Protein AF-G2QMS5-F1 (afdb_monomer_lite)

Foldseek 3Di:
DDPDDPDPPDPPVCLVACLADDDVPPPPDHHNLVVNLCCVQPPVVCCCCVPPNVPDDDDFFEQADAESSLSSLLVCLAPPLPSGQWGKRFLYNLQPRDDDDDDDDDDGKIWIARHHDDDHDDDDSVVVSVVSQVVRVVVPPGPDIDMDGDPPDDRVRSSVVSVVVVVVVVVVD

Sequence (173 aa):
MITRSLASVYDMVNRFINYKPPFPGDTGSPSGADAFLDFIEGALPPWLHDSIFPNVAFTCDAALRNSFGGLLVAFSLISRPAMFDTYLAASPALEYTSSGCNQTSNMPALMITRGRANYFRPLGMTEHCHDLFDLVKASRKVSDVVLNEYAGQDHAGVAASAITEGIDYFVDW

InterPro domains:
  IPR029058 Alpha/Beta hydrolase fold [G3DSA:3.40.50.1820] (3-171)
  IPR029058 Alpha/Beta hydrolase fold [SSF53474] (9-172)
  IPR052558 Siderophore Hydrolyzing Esterase D [PTHR40841] (8-173)

Structure (mmCIF, N/CA/C/O backbone):
data_AF-G2QMS5-F1
#
_entry.id   AF-G2QMS5-F1
#
loop_
_atom_site.group_PDB
_atom_site.id
_atom_site.type_symbol
_atom_site.label_atom_id
_atom_site.label_alt_id
_atom_site.label_comp_id
_atom_site.label_asym_id
_atom_site.label_entity_id
_atom_site.label_seq_id
_atom_site.pdbx_PDB_ins_code
_atom_site.Cartn_x
_atom_site.Cartn_y
_atom_site.Cartn_z
_atom_site.occupancy
_atom_site.B_iso_or_equiv
_atom_site.auth_seq_id
_atom_site.auth_comp_id
_atom_site.auth_asym_id
_atom_site.auth_atom_id
_atom_site.pdbx_PDB_model_num
ATOM 1 N N . MET A 1 1 ? -25.714 15.818 -29.325 1.00 36.62 1 MET A N 1
ATOM 2 C CA . MET A 1 1 ? -24.337 15.318 -29.523 1.00 36.62 1 MET A CA 1
ATOM 3 C C . MET A 1 1 ? -23.488 15.955 -28.430 1.00 36.62 1 MET A C 1
ATOM 5 O O . MET A 1 1 ? -23.239 17.148 -28.502 1.00 36.62 1 MET A O 1
ATOM 9 N N . ILE A 1 2 ? -23.208 15.238 -27.338 1.00 38.22 2 ILE A N 1
ATOM 10 C CA . ILE A 1 2 ? -22.453 15.780 -26.197 1.00 38.22 2 ILE A CA 1
ATOM 11 C C . ILE A 1 2 ? -20.996 15.373 -26.397 1.00 38.22 2 ILE A C 1
ATOM 13 O O . ILE A 1 2 ? -20.657 14.199 -26.269 1.00 38.22 2 ILE A O 1
ATOM 17 N N . THR A 1 3 ? -20.139 16.328 -26.738 1.00 40.00 3 THR A N 1
ATOM 18 C CA . THR A 1 3 ? -18.685 16.148 -26.751 1.00 40.00 3 THR A CA 1
ATOM 19 C C . THR A 1 3 ? -18.192 16.109 -25.307 1.00 40.00 3 THR A C 1
ATOM 21 O O . THR A 1 3 ? -17.929 17.149 -24.704 1.00 40.00 3 THR A O 1
ATOM 24 N N . ARG A 1 4 ? -18.100 14.913 -24.713 1.00 46.06 4 ARG A N 1
ATOM 25 C CA . ARG A 1 4 ? -17.309 14.730 -23.491 1.00 46.06 4 ARG A CA 1
ATOM 26 C C . ARG A 1 4 ? -15.843 14.948 -23.861 1.00 46.06 4 ARG A C 1
ATOM 28 O O . ARG A 1 4 ? -15.290 14.190 -24.650 1.00 46.06 4 ARG A O 1
ATOM 35 N N . SER A 1 5 ? -15.238 15.989 -23.296 1.00 48.97 5 SER A N 1
ATOM 36 C CA . SER A 1 5 ? -13.783 16.080 -23.181 1.00 48.97 5 SER A CA 1
ATOM 37 C C . SER A 1 5 ? -13.280 14.773 -22.560 1.00 48.97 5 SER A C 1
ATOM 39 O O . SER A 1 5 ? -13.750 14.385 -21.487 1.00 48.97 5 SER A O 1
ATOM 41 N N . LEU A 1 6 ? -12.388 14.061 -23.253 1.00 46.81 6 LEU A N 1
ATOM 42 C CA . LEU A 1 6 ? -11.681 12.902 -22.713 1.00 46.81 6 LEU A CA 1
ATOM 43 C C . LEU A 1 6 ? -10.660 13.417 -21.695 1.00 46.81 6 LEU A C 1
ATOM 45 O O . LEU A 1 6 ? -9.471 13.523 -21.987 1.00 46.81 6 LEU A O 1
ATOM 49 N N . ALA A 1 7 ? -11.129 13.792 -20.506 1.00 59.91 7 ALA A N 1
ATOM 50 C CA . ALA A 1 7 ? -10.234 13.946 -19.374 1.00 59.91 7 ALA A CA 1
ATOM 51 C C . ALA A 1 7 ? -9.542 12.592 -19.166 1.00 59.91 7 ALA A C 1
ATOM 53 O O . ALA A 1 7 ? -10.211 11.565 -19.030 1.00 59.91 7 ALA A O 1
ATOM 54 N N . SER A 1 8 ? -8.207 12.586 -19.203 1.00 74.38 8 SER A N 1
ATOM 55 C CA . SER A 1 8 ? -7.426 11.419 -18.800 1.00 74.38 8 SER A CA 1
ATOM 56 C C . SER A 1 8 ? -7.909 10.969 -17.422 1.00 74.38 8 SER A C 1
ATOM 58 O O . SER A 1 8 ? -8.043 11.790 -16.516 1.00 74.38 8 SER A O 1
ATOM 60 N N . VAL A 1 9 ? -8.138 9.667 -17.243 1.00 82.50 9 VAL A N 1
ATOM 61 C CA . VAL A 1 9 ? -8.455 9.084 -15.924 1.00 82.50 9 VAL A CA 1
ATOM 62 C C . VAL A 1 9 ? -7.307 9.261 -14.921 1.00 82.50 9 VAL A C 1
ATOM 64 O O . VAL A 1 9 ? -7.481 9.038 -13.725 1.00 82.50 9 VAL A O 1
ATOM 67 N N . TYR A 1 10 ? -6.134 9.679 -15.405 1.00 79.19 10 TYR A N 1
ATOM 68 C CA . TYR A 1 10 ? -4.961 9.978 -14.606 1.00 79.19 10 TYR A CA 1
ATOM 69 C C . TYR A 1 10 ? -4.514 11.423 -14.794 1.00 79.19 10 TYR A C 1
ATOM 71 O O . TYR A 1 10 ? -4.105 11.828 -15.886 1.00 79.19 10 TYR A O 1
ATOM 79 N N . ASP A 1 11 ? -4.501 12.166 -13.691 1.00 87.62 11 ASP A N 1
ATOM 80 C CA . ASP A 1 11 ? -3.724 13.392 -13.573 1.00 87.62 11 ASP A CA 1
ATOM 81 C C . ASP A 1 11 ? -2.254 13.019 -13.356 1.00 87.62 11 ASP A C 1
ATOM 83 O O . ASP A 1 11 ? -1.801 12.788 -12.233 1.00 87.62 11 ASP A O 1
ATOM 87 N N . MET A 1 12 ? -1.525 12.865 -14.460 1.00 81.94 12 MET A N 1
ATOM 88 C CA . MET A 1 12 ? -0.148 12.380 -14.418 1.00 81.94 12 MET A CA 1
ATOM 89 C C . MET A 1 12 ? 0.766 13.340 -13.654 1.00 81.94 12 MET A C 1
ATOM 91 O O . MET A 1 12 ? 1.604 12.875 -12.890 1.00 81.94 12 MET A O 1
ATOM 95 N N . VAL A 1 13 ? 0.578 14.656 -13.796 1.00 84.94 13 VAL A N 1
ATOM 96 C CA . VAL A 1 13 ? 1.424 15.662 -13.134 1.00 84.94 13 VAL A CA 1
ATOM 97 C C . VAL A 1 13 ? 1.290 15.548 -11.621 1.00 84.94 13 VAL A C 1
ATOM 99 O O . VAL A 1 13 ? 2.287 15.342 -10.927 1.00 84.94 13 VAL A O 1
ATOM 102 N N . ASN A 1 14 ? 0.059 15.602 -11.109 1.00 87.81 14 ASN A N 1
ATOM 103 C CA . ASN A 1 14 ? -0.161 15.521 -9.671 1.00 87.81 14 ASN A CA 1
ATOM 104 C C . ASN A 1 14 ? 0.192 14.138 -9.120 1.00 87.81 14 ASN A C 1
ATOM 106 O O . ASN A 1 14 ? 0.735 14.047 -8.024 1.00 87.81 14 ASN A O 1
ATOM 110 N N . ARG A 1 15 ? -0.032 13.053 -9.874 1.00 87.06 15 ARG A N 1
ATOM 111 C CA . ARG A 1 15 ? 0.384 11.707 -9.444 1.00 87.06 15 ARG A CA 1
ATOM 112 C C . ARG A 1 15 ? 1.896 11.562 -9.334 1.00 87.06 15 ARG A C 1
ATOM 114 O O . ARG A 1 15 ? 2.356 10.994 -8.349 1.00 87.06 15 ARG A O 1
ATOM 121 N N . PHE A 1 16 ? 2.662 12.076 -10.295 1.00 83.69 16 PHE A N 1
ATOM 122 C CA . PHE A 1 16 ? 4.124 12.018 -10.235 1.00 83.69 16 PHE A CA 1
ATOM 123 C C . PHE A 1 16 ? 4.680 12.764 -9.025 1.00 83.69 16 PHE A C 1
ATOM 125 O O . PHE A 1 16 ? 5.644 12.299 -8.431 1.00 83.69 16 PHE A O 1
ATOM 132 N N . ILE A 1 17 ? 4.071 13.886 -8.641 1.00 85.94 17 ILE A N 1
ATOM 133 C CA . ILE A 1 17 ? 4.498 14.651 -7.466 1.00 85.94 17 ILE A CA 1
ATOM 134 C C . ILE A 1 17 ? 4.040 13.942 -6.186 1.00 85.94 17 ILE A C 1
ATOM 136 O O . ILE A 1 17 ? 4.862 13.578 -5.348 1.00 85.94 17 ILE A O 1
ATOM 140 N N . ASN A 1 18 ? 2.737 13.687 -6.050 1.00 89.56 18 ASN A N 1
ATOM 141 C CA . ASN A 1 18 ? 2.130 13.179 -4.817 1.00 89.56 18 ASN A CA 1
ATOM 142 C C . ASN A 1 18 ? 2.579 11.765 -4.455 1.00 89.56 18 ASN A C 1
ATOM 144 O O . ASN A 1 18 ? 2.517 11.397 -3.290 1.00 89.56 18 ASN A O 1
ATOM 148 N N . TYR A 1 19 ? 2.981 10.941 -5.424 1.00 89.38 19 TYR A N 1
ATOM 149 C CA . TYR A 1 19 ? 3.386 9.558 -5.153 1.00 89.38 19 TYR A CA 1
ATOM 150 C C . TYR A 1 19 ? 4.902 9.385 -5.073 1.00 89.38 19 TYR A C 1
ATOM 152 O O . TYR A 1 19 ? 5.367 8.274 -4.835 1.00 89.38 19 TYR A O 1
ATOM 160 N N . LYS A 1 20 ? 5.675 10.459 -5.275 1.00 85.81 20 LYS A N 1
ATOM 161 C CA . LYS A 1 20 ? 7.135 10.429 -5.227 1.00 85.81 20 LYS A CA 1
ATOM 162 C C . LYS A 1 20 ? 7.637 10.670 -3.796 1.00 85.81 20 LYS A C 1
ATOM 164 O O . LYS A 1 20 ? 7.432 11.772 -3.271 1.00 85.81 20 LYS A O 1
ATOM 169 N N . PRO A 1 21 ? 8.312 9.682 -3.177 1.00 84.69 21 PRO A N 1
ATOM 170 C CA . PRO A 1 21 ? 9.002 9.859 -1.902 1.00 84.69 21 PRO A CA 1
ATOM 171 C C . PRO A 1 21 ? 10.127 10.897 -1.986 1.00 84.69 21 PRO A C 1
ATOM 173 O O . PRO A 1 21 ? 10.708 11.077 -3.062 1.00 84.69 21 PRO A O 1
ATOM 176 N N . PRO A 1 22 ? 10.498 11.547 -0.870 1.00 81.12 22 PRO A N 1
ATOM 177 C CA . PRO A 1 22 ? 11.726 12.328 -0.816 1.00 81.12 22 PRO A CA 1
ATOM 178 C C . PRO A 1 22 ? 12.937 11.384 -0.846 1.00 81.12 22 PRO A C 1
ATOM 180 O O . PRO A 1 22 ? 13.219 10.670 0.118 1.00 81.12 22 PRO A O 1
ATOM 183 N N . PHE A 1 23 ? 13.671 11.364 -1.959 1.00 72.75 23 PHE A N 1
ATOM 184 C CA . PHE A 1 23 ? 14.892 10.568 -2.065 1.00 72.75 23 PHE A CA 1
ATOM 185 C C . PHE A 1 23 ? 16.101 11.359 -1.549 1.00 72.75 23 PHE A C 1
ATOM 187 O O . PHE A 1 23 ? 16.283 12.517 -1.938 1.00 72.75 23 PHE A O 1
ATOM 194 N N . PRO A 1 24 ? 16.965 10.761 -0.705 1.00 65.19 24 PRO A N 1
ATOM 195 C CA . PRO A 1 24 ? 18.198 11.410 -0.276 1.00 65.19 24 PRO A CA 1
ATOM 196 C C . PRO A 1 24 ? 19.041 11.848 -1.483 1.00 65.19 24 PRO A C 1
ATOM 198 O O . PRO A 1 24 ? 19.447 11.019 -2.292 1.00 65.19 24 PRO A O 1
ATOM 201 N N . GLY A 1 25 ? 19.305 13.151 -1.600 1.00 64.50 25 GLY A N 1
ATOM 202 C CA . GLY A 1 25 ? 20.102 13.729 -2.690 1.00 64.50 25 GLY A CA 1
ATOM 203 C C . GLY A 1 25 ? 19.313 14.214 -3.914 1.00 64.50 25 GLY A C 1
ATOM 204 O O . GLY A 1 25 ? 19.911 14.854 -4.776 1.00 64.50 25 GLY A O 1
ATOM 205 N N . ASP A 1 26 ? 17.996 13.992 -3.990 1.00 67.00 26 ASP A N 1
ATOM 206 C CA . ASP A 1 26 ? 17.138 14.578 -5.032 1.00 67.00 26 ASP A CA 1
ATOM 207 C C . ASP A 1 26 ? 16.630 15.955 -4.581 1.00 67.00 26 ASP A C 1
ATOM 209 O O . ASP A 1 26 ? 15.595 16.081 -3.933 1.00 67.00 26 ASP A O 1
ATOM 213 N N . THR A 1 27 ? 17.402 17.003 -4.874 1.00 61.44 27 THR A N 1
ATOM 214 C CA . THR A 1 27 ? 17.068 18.394 -4.509 1.00 61.44 27 THR A CA 1
ATOM 215 C C . THR A 1 27 ? 16.359 19.167 -5.624 1.00 61.44 27 THR A C 1
ATOM 217 O O . THR A 1 27 ? 15.935 20.300 -5.404 1.00 61.44 27 THR A O 1
ATOM 220 N N . GLY A 1 28 ? 16.245 18.586 -6.825 1.00 63.31 28 GLY A N 1
ATOM 221 C CA . GLY A 1 28 ? 15.750 19.270 -8.026 1.00 63.31 28 GLY A CA 1
ATOM 222 C C . GLY A 1 28 ? 14.326 18.902 -8.441 1.00 63.31 28 GLY A C 1
ATOM 223 O O . GLY A 1 28 ? 13.723 19.625 -9.233 1.00 63.31 28 GLY A O 1
ATOM 224 N N . SER A 1 29 ? 13.778 17.801 -7.924 1.00 65.94 29 SER A N 1
ATOM 225 C CA . SER A 1 29 ? 12.447 17.321 -8.295 1.00 65.94 29 SER A CA 1
ATOM 226 C C . SER A 1 29 ? 11.448 17.478 -7.147 1.00 65.94 29 SER A C 1
ATOM 228 O O . SER A 1 29 ? 11.760 17.074 -6.029 1.00 65.94 29 SER A O 1
ATOM 230 N N . PRO A 1 30 ? 10.219 17.963 -7.395 1.00 69.75 30 PRO A N 1
ATOM 231 C CA . PRO A 1 30 ? 9.186 17.988 -6.365 1.00 69.75 30 PRO A CA 1
ATOM 232 C C . PRO A 1 30 ? 8.869 16.574 -5.855 1.00 69.75 30 PRO A C 1
ATOM 234 O O . PRO A 1 30 ? 8.550 15.689 -6.649 1.00 69.75 30 PRO A O 1
ATOM 237 N N . SER A 1 31 ? 8.921 16.376 -4.538 1.00 81.75 31 SER A N 1
ATOM 238 C CA . SER A 1 31 ? 8.401 15.189 -3.848 1.00 81.75 31 SER A CA 1
ATOM 239 C C . SER A 1 31 ? 7.195 15.588 -3.004 1.00 81.75 31 SER A C 1
ATOM 241 O O . SER A 1 31 ? 7.301 16.488 -2.171 1.00 81.75 31 SER A O 1
ATOM 243 N N . GLY A 1 32 ? 6.056 14.933 -3.211 1.00 88.94 32 GLY A N 1
ATOM 244 C CA . GLY A 1 32 ? 4.798 15.234 -2.526 1.00 88.94 32 GLY A CA 1
ATOM 245 C C . GLY A 1 32 ? 4.279 14.110 -1.635 1.00 88.94 32 GLY A C 1
ATOM 246 O O . GLY A 1 32 ? 3.229 14.290 -1.027 1.00 88.94 32 GLY A O 1
ATOM 247 N N . ALA A 1 33 ? 4.976 12.970 -1.545 1.00 90.81 33 ALA A N 1
ATOM 248 C CA . ALA A 1 33 ? 4.484 11.806 -0.804 1.00 90.81 33 ALA A CA 1
ATOM 249 C C . ALA A 1 33 ? 4.174 12.103 0.663 1.00 90.81 33 ALA A C 1
ATOM 251 O O . ALA A 1 33 ? 3.095 11.742 1.115 1.00 90.81 33 ALA A O 1
ATOM 252 N N . ASP A 1 34 ? 5.056 12.793 1.393 1.00 91.06 34 ASP A N 1
ATOM 253 C CA . ASP A 1 34 ? 4.790 13.111 2.801 1.00 91.06 34 ASP A CA 1
ATOM 254 C C . ASP A 1 34 ? 3.561 14.001 2.970 1.00 91.06 34 ASP A C 1
ATOM 256 O O . ASP A 1 34 ? 2.667 13.649 3.728 1.00 91.06 34 ASP A O 1
ATOM 260 N N . ALA A 1 35 ? 3.459 15.090 2.201 1.00 92.69 35 ALA A N 1
ATOM 261 C CA . ALA A 1 35 ? 2.304 15.986 2.261 1.00 92.69 35 ALA A CA 1
ATOM 262 C C . ALA A 1 35 ? 0.998 15.279 1.859 1.00 92.69 35 ALA A C 1
ATOM 264 O O . ALA A 1 35 ? -0.071 15.549 2.407 1.00 92.69 35 ALA A O 1
ATOM 265 N N . PHE A 1 36 ? 1.071 14.358 0.898 1.00 95.25 36 PHE A N 1
ATOM 266 C CA . PHE A 1 36 ? -0.082 13.573 0.485 1.00 95.25 36 PHE A CA 1
ATOM 267 C C . PHE A 1 36 ? -0.491 12.549 1.552 1.00 95.25 36 PHE A C 1
ATOM 269 O O . PHE A 1 36 ? -1.684 12.374 1.796 1.00 95.25 36 PHE A O 1
ATOM 276 N N . LEU A 1 37 ? 0.472 11.916 2.228 1.00 94.25 37 LEU A N 1
ATOM 277 C CA . LEU A 1 37 ? 0.202 11.047 3.374 1.00 94.25 37 LEU A CA 1
ATOM 278 C C . LEU A 1 37 ? -0.325 11.842 4.574 1.00 94.25 37 LEU A C 1
ATOM 280 O O . LEU A 1 37 ? -1.267 11.382 5.202 1.00 94.25 37 LEU A O 1
ATOM 284 N N . ASP A 1 38 ? 0.173 13.053 4.835 1.00 95.00 38 ASP A N 1
ATOM 285 C CA . ASP A 1 38 ? -0.363 13.944 5.877 1.00 95.00 38 ASP A CA 1
ATOM 286 C C . ASP A 1 38 ? -1.838 14.268 5.631 1.00 95.00 38 ASP A C 1
ATOM 288 O O . ASP A 1 38 ? -2.650 14.252 6.555 1.00 95.00 38 ASP A O 1
ATOM 292 N N . PHE A 1 39 ? -2.211 14.523 4.374 1.00 96.00 39 PHE A N 1
ATOM 293 C CA . PHE A 1 39 ? -3.610 14.708 3.997 1.00 96.00 39 PHE A CA 1
ATOM 294 C C . PHE A 1 39 ? -4.438 13.437 4.236 1.00 96.00 39 PHE A C 1
ATOM 296 O O . PHE A 1 39 ? -5.529 13.514 4.808 1.00 96.00 39 PHE A O 1
ATOM 303 N N . ILE A 1 40 ? -3.934 12.275 3.806 1.00 95.25 40 ILE A N 1
ATOM 304 C CA . ILE A 1 40 ? -4.644 11.004 3.989 1.00 95.25 40 ILE A CA 1
ATOM 305 C C . ILE A 1 40 ? -4.788 10.668 5.474 1.00 95.25 40 ILE A C 1
ATOM 307 O O . ILE A 1 40 ? -5.825 10.164 5.855 1.00 95.25 40 ILE A O 1
ATOM 311 N N . GLU A 1 41 ? -3.799 10.943 6.315 1.00 92.50 41 GLU A N 1
ATOM 312 C CA . GLU A 1 41 ? -3.841 10.621 7.744 1.00 92.50 41 GLU A CA 1
ATOM 313 C C . GLU A 1 41 ? -4.698 11.623 8.529 1.00 92.50 41 GLU A C 1
ATOM 315 O O . GLU A 1 41 ? -5.533 11.244 9.346 1.00 92.50 41 GLU A O 1
ATOM 320 N N . GLY A 1 42 ? -4.504 12.920 8.276 1.00 94.56 42 GLY A N 1
ATOM 321 C CA . GLY A 1 42 ? -5.044 13.983 9.120 1.00 94.56 42 GLY A CA 1
ATOM 322 C C . GLY A 1 42 ? -6.385 14.559 8.674 1.00 94.56 42 GLY A C 1
ATOM 323 O O . GLY A 1 42 ? -7.102 15.113 9.504 1.00 94.56 42 GLY A O 1
ATOM 324 N N . ALA A 1 43 ? -6.731 14.473 7.386 1.00 96.44 43 ALA A N 1
ATOM 325 C CA . ALA A 1 43 ? -7.922 15.136 6.845 1.00 96.44 43 ALA A CA 1
ATOM 326 C C . ALA A 1 43 ? -8.962 14.159 6.289 1.00 96.44 43 ALA A C 1
ATOM 328 O O . ALA A 1 43 ? -10.163 14.392 6.442 1.00 96.44 43 ALA A O 1
ATOM 329 N N . LEU A 1 44 ? -8.522 13.073 5.649 1.00 95.12 44 LEU A N 1
ATOM 330 C CA . LEU A 1 44 ? -9.432 12.170 4.949 1.00 95.12 44 LEU A CA 1
ATOM 331 C C . LEU A 1 44 ? -10.310 11.317 5.899 1.00 95.12 44 LEU A C 1
ATOM 333 O O . LEU A 1 44 ? -11.528 11.373 5.719 1.00 95.12 44 LEU A O 1
ATOM 337 N N . PRO A 1 45 ? -9.781 10.583 6.904 1.00 93.19 45 PRO A N 1
ATOM 338 C CA . PRO A 1 45 ? -10.590 9.797 7.830 1.00 93.19 45 PRO A CA 1
ATOM 339 C C . PRO A 1 45 ? -11.608 10.636 8.602 1.00 93.19 45 PRO A C 1
ATOM 341 O O . PRO A 1 45 ? -12.777 10.260 8.579 1.00 93.19 45 PRO A O 1
ATOM 344 N N . PRO A 1 46 ? -11.258 11.804 9.190 1.00 94.38 46 PRO A N 1
ATOM 345 C CA . PRO A 1 46 ? -12.256 12.640 9.858 1.00 94.38 46 PRO A CA 1
ATOM 346 C C . PRO A 1 46 ? -13.406 13.038 8.927 1.00 94.38 46 PRO A C 1
ATOM 348 O O . PRO A 1 46 ? -14.573 12.927 9.286 1.00 94.38 46 PRO A O 1
ATOM 351 N N . TRP A 1 47 ? -13.101 13.433 7.686 1.00 96.88 47 TRP A N 1
ATOM 352 C CA . TRP A 1 47 ? -14.141 13.770 6.716 1.00 96.88 47 TRP A CA 1
ATOM 353 C C . TRP A 1 47 ? -15.003 12.557 6.331 1.00 96.88 47 TRP A C 1
ATOM 355 O O . TRP A 1 47 ? -16.229 12.668 6.283 1.00 96.88 47 TRP A O 1
ATOM 365 N N . LEU A 1 48 ? -14.394 11.393 6.087 1.00 95.81 48 LEU A N 1
ATOM 366 C CA . LEU A 1 48 ? -15.124 10.165 5.765 1.00 95.81 48 LEU A CA 1
ATOM 367 C C . LEU A 1 48 ? -16.036 9.731 6.915 1.00 95.81 48 LEU A C 1
ATOM 369 O O . LEU A 1 48 ? -17.213 9.463 6.676 1.00 95.81 48 LEU A O 1
ATOM 373 N N . HIS A 1 49 ? -15.508 9.686 8.136 1.00 94.75 49 HIS A N 1
ATOM 374 C CA . HIS A 1 49 ? -16.224 9.210 9.315 1.00 94.75 49 HIS A CA 1
ATOM 375 C C . HIS A 1 49 ? -17.349 10.174 9.683 1.00 94.75 49 HIS A C 1
ATOM 377 O O . HIS A 1 49 ? -18.495 9.754 9.795 1.00 94.75 49 HIS A O 1
ATOM 383 N N . ASP A 1 50 ? -17.062 11.471 9.778 1.00 95.31 50 ASP A N 1
ATOM 384 C CA . ASP A 1 50 ? -18.023 12.425 10.333 1.00 95.31 50 ASP A CA 1
ATOM 385 C C . ASP A 1 50 ? -19.036 12.914 9.291 1.00 95.31 50 ASP A C 1
ATOM 387 O O . ASP A 1 50 ? -20.180 13.220 9.630 1.00 95.31 50 ASP A O 1
ATOM 391 N N . SER A 1 51 ? -18.633 13.010 8.017 1.00 96.44 51 SER A N 1
ATOM 392 C CA . SER A 1 51 ? -19.471 13.623 6.973 1.00 96.44 51 SER A CA 1
ATOM 393 C C . SER A 1 51 ? -20.151 12.610 6.059 1.00 96.44 51 SER A C 1
ATOM 395 O O . SER A 1 51 ? -21.294 12.831 5.660 1.00 96.44 51 SER A O 1
ATOM 397 N N . ILE A 1 52 ? -19.465 11.525 5.687 1.00 97.25 52 ILE A N 1
ATOM 398 C CA . ILE A 1 52 ? -19.973 10.574 4.685 1.00 97.25 52 ILE A CA 1
ATOM 399 C C . ILE A 1 52 ? -20.603 9.346 5.346 1.00 97.25 52 ILE A C 1
ATOM 401 O O . ILE A 1 52 ? -21.674 8.909 4.921 1.00 97.25 52 ILE A O 1
ATOM 405 N N . PHE A 1 53 ? -19.984 8.815 6.402 1.00 96.81 53 PHE A N 1
ATOM 406 C CA . PHE A 1 53 ? -20.398 7.574 7.058 1.00 96.81 53 PHE A CA 1
ATOM 407 C C . PHE A 1 53 ? -20.534 7.699 8.590 1.00 96.81 53 PHE A C 1
ATOM 409 O O . PHE A 1 53 ? -19.987 6.868 9.315 1.00 96.81 53 PHE A O 1
ATOM 416 N N . PRO A 1 54 ? -21.340 8.647 9.112 1.00 95.38 54 PRO A N 1
ATOM 417 C CA . PRO A 1 54 ? -21.434 8.928 10.556 1.00 95.38 54 PRO A CA 1
ATOM 418 C C . PRO A 1 54 ? -21.982 7.774 11.406 1.00 95.38 54 PRO A C 1
ATOM 420 O O . PRO A 1 54 ? -21.907 7.815 12.629 1.00 95.38 54 PRO A O 1
ATOM 423 N N . ASN A 1 55 ? -22.555 6.750 10.770 1.00 96.75 55 ASN A N 1
ATOM 424 C CA . ASN A 1 55 ? -23.155 5.595 11.439 1.00 96.75 55 ASN A CA 1
ATOM 425 C C . ASN A 1 55 ? -22.401 4.284 11.161 1.00 96.75 55 ASN A C 1
ATOM 427 O O . ASN A 1 55 ? -22.945 3.207 11.399 1.00 96.75 55 ASN A O 1
ATOM 431 N N . VAL A 1 56 ? -21.185 4.358 10.614 1.00 95.88 56 VAL A N 1
ATOM 432 C CA . VAL A 1 56 ? -20.333 3.192 10.351 1.00 95.88 56 VAL A CA 1
ATOM 433 C C . VAL A 1 56 ? -19.184 3.191 11.349 1.00 95.88 56 VAL A C 1
ATOM 435 O O . VAL A 1 56 ? -18.493 4.192 11.515 1.00 95.88 56 VAL A O 1
ATOM 438 N N . ALA A 1 57 ? -18.972 2.055 12.010 1.00 92.19 57 ALA A N 1
ATOM 439 C CA . ALA A 1 57 ? -17.782 1.836 12.818 1.00 92.19 57 ALA A CA 1
ATOM 440 C C . ALA A 1 57 ? -16.670 1.278 11.924 1.00 92.19 57 ALA A C 1
ATOM 442 O O . ALA A 1 57 ? -16.797 0.176 11.393 1.00 92.19 57 ALA A O 1
ATOM 443 N N . PHE A 1 58 ? -15.595 2.042 11.761 1.00 90.62 58 PHE A N 1
ATOM 444 C CA . PHE A 1 58 ? -14.398 1.612 11.045 1.00 90.62 58 PHE A CA 1
ATOM 445 C C . PHE A 1 58 ? -13.507 0.812 12.000 1.00 90.62 58 PHE A C 1
ATOM 447 O O . PHE A 1 58 ? -13.230 1.261 13.113 1.00 90.62 58 PHE A O 1
ATOM 454 N N . THR A 1 59 ? -13.104 -0.392 11.594 1.00 88.00 59 THR A N 1
ATOM 455 C CA . THR A 1 59 ? -12.337 -1.329 12.438 1.00 88.00 59 THR A CA 1
ATOM 456 C C . THR A 1 59 ? -10.907 -1.541 11.966 1.00 88.00 59 THR A C 1
ATOM 458 O O . THR A 1 59 ? -10.062 -1.929 12.768 1.00 88.00 59 THR A O 1
ATOM 461 N N . CYS A 1 60 ? -10.650 -1.320 10.680 1.00 86.50 60 CYS A N 1
ATOM 462 C CA . CYS A 1 60 ? -9.346 -1.470 10.056 1.00 86.50 60 CYS A CA 1
ATOM 463 C C . CYS A 1 60 ? -9.287 -0.659 8.758 1.00 86.50 60 CYS A C 1
ATOM 465 O O . CYS A 1 60 ? -10.308 -0.469 8.093 1.00 86.50 60 CYS A O 1
ATOM 467 N N . ASP A 1 61 ? -8.082 -0.231 8.385 1.00 90.50 61 ASP A N 1
ATOM 468 C CA . ASP A 1 61 ? -7.838 0.539 7.164 1.00 90.50 61 ASP A CA 1
ATOM 469 C C . ASP A 1 61 ? -6.826 -0.152 6.244 1.00 90.50 61 ASP A C 1
ATOM 471 O O . ASP A 1 61 ? -5.826 -0.717 6.692 1.00 90.50 61 ASP A O 1
ATOM 475 N N . ALA A 1 62 ? -7.040 -0.066 4.930 1.00 90.00 62 ALA A N 1
ATOM 476 C CA . ALA A 1 62 ? -6.124 -0.616 3.934 1.00 90.00 62 ALA A CA 1
ATOM 477 C C . ALA A 1 62 ? -5.697 0.415 2.886 1.00 90.00 62 ALA A C 1
ATOM 479 O O . ALA A 1 62 ? -6.506 1.187 2.366 1.00 90.00 62 ALA A O 1
ATOM 480 N N . ALA A 1 63 ? -4.421 0.371 2.501 1.00 90.62 63 ALA A N 1
ATOM 481 C CA . ALA A 1 63 ? -3.877 1.147 1.396 1.00 90.62 63 ALA A CA 1
ATOM 482 C C . ALA A 1 63 ? -3.615 0.251 0.181 1.00 90.62 63 ALA A C 1
ATOM 484 O O . ALA A 1 63 ? -2.703 -0.570 0.200 1.00 90.62 63 ALA A O 1
ATOM 485 N N . LEU A 1 64 ? -4.373 0.454 -0.904 1.00 89.19 64 LEU A N 1
ATOM 486 C CA . LEU A 1 64 ? -4.213 -0.282 -2.163 1.00 89.19 64 LEU A CA 1
ATOM 487 C C . LEU A 1 64 ? -3.893 0.649 -3.328 1.00 89.19 64 LEU A C 1
ATOM 489 O O . LEU A 1 64 ? -4.661 1.573 -3.648 1.00 89.19 64 LEU A O 1
ATOM 493 N N . ARG A 1 65 ? -2.764 0.400 -4.003 1.00 88.31 65 ARG A N 1
ATOM 494 C CA . ARG A 1 65 ? -2.376 1.144 -5.206 1.00 88.31 65 ARG A CA 1
ATOM 495 C C . ARG A 1 65 ? -1.508 0.336 -6.176 1.00 88.31 65 ARG A C 1
ATOM 497 O O . ARG A 1 65 ? -0.708 -0.492 -5.763 1.00 88.31 65 ARG A O 1
ATOM 504 N N . ASN A 1 66 ? -1.611 0.686 -7.463 1.00 85.31 66 ASN A N 1
ATOM 505 C CA . ASN A 1 66 ? -0.771 0.158 -8.543 1.00 85.31 66 ASN A CA 1
ATOM 506 C C . ASN A 1 66 ? 0.369 1.120 -8.932 1.00 85.31 66 ASN A C 1
ATOM 508 O O . ASN A 1 66 ? 0.195 2.346 -8.878 1.00 85.31 66 ASN A O 1
ATOM 512 N N . SER A 1 67 ? 1.495 0.590 -9.414 1.00 84.06 67 SER A N 1
ATOM 513 C CA . SER A 1 67 ? 2.579 1.345 -10.060 1.00 84.06 67 SER A CA 1
ATOM 514 C C . SER A 1 67 ? 3.203 2.413 -9.153 1.00 84.06 67 SER A C 1
ATOM 516 O O . SER A 1 67 ? 3.646 2.104 -8.048 1.00 84.06 67 SER A O 1
ATOM 518 N N . PHE A 1 68 ? 3.230 3.683 -9.571 1.00 83.31 68 PHE A N 1
ATOM 519 C CA . PHE A 1 68 ? 3.661 4.804 -8.723 1.00 83.31 68 PHE A CA 1
ATOM 520 C C . PHE A 1 68 ? 2.891 4.872 -7.408 1.00 83.31 68 PHE A C 1
ATOM 522 O O . PHE A 1 68 ? 3.453 5.195 -6.369 1.00 83.31 68 PHE A O 1
ATOM 529 N N . GLY A 1 69 ? 1.604 4.537 -7.427 1.00 87.00 69 GLY A N 1
ATOM 530 C CA . GLY A 1 69 ? 0.860 4.465 -6.185 1.00 87.00 69 GLY A CA 1
AT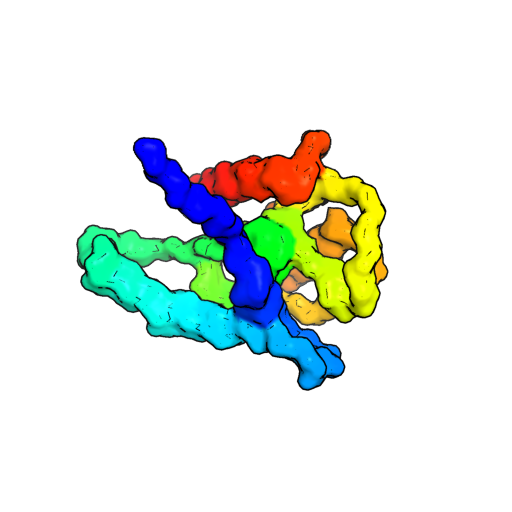OM 531 C C . GLY A 1 69 ? 1.328 3.289 -5.318 1.00 87.00 69 GLY A C 1
ATOM 532 O O . GLY A 1 69 ? 1.358 3.428 -4.105 1.00 87.00 69 GLY A O 1
ATOM 533 N N . GLY A 1 70 ? 1.731 2.161 -5.912 1.00 86.62 70 GLY A N 1
ATOM 534 C CA . GLY A 1 70 ? 2.340 1.044 -5.180 1.00 86.62 70 GLY A CA 1
ATOM 535 C C . GLY A 1 70 ? 3.664 1.443 -4.517 1.00 86.62 70 GLY A C 1
ATOM 536 O O . GLY A 1 70 ? 3.923 1.059 -3.381 1.00 86.62 70 GLY A O 1
ATOM 537 N N . LEU A 1 71 ? 4.456 2.302 -5.173 1.00 85.88 71 LEU A 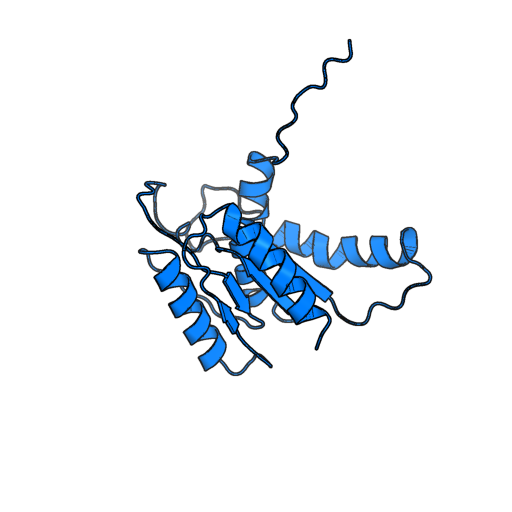N 1
ATOM 538 C CA . LEU A 1 71 ? 5.637 2.928 -4.567 1.00 85.88 71 LEU A CA 1
ATOM 539 C C . LEU A 1 71 ? 5.262 3.792 -3.352 1.00 85.88 71 LEU A C 1
ATOM 541 O O . LEU A 1 71 ? 5.920 3.693 -2.321 1.00 85.88 71 LEU A O 1
ATOM 545 N N . LEU A 1 72 ? 4.201 4.603 -3.439 1.00 90.44 72 LEU A N 1
ATOM 546 C CA . LEU A 1 72 ? 3.696 5.367 -2.292 1.00 90.44 72 LEU A CA 1
ATOM 547 C C . LEU A 1 72 ? 3.261 4.441 -1.149 1.00 90.44 72 LEU A C 1
ATOM 549 O O . LEU A 1 72 ? 3.542 4.734 0.008 1.00 90.44 72 LEU A O 1
ATOM 553 N N . VAL A 1 73 ? 2.593 3.331 -1.464 1.00 91.06 73 VAL A N 1
ATOM 554 C CA . VAL A 1 73 ? 2.161 2.339 -0.473 1.00 91.06 73 VAL A CA 1
ATOM 555 C C . VAL A 1 73 ? 3.374 1.739 0.239 1.00 91.06 73 VAL A C 1
ATOM 557 O O . VAL A 1 73 ? 3.443 1.814 1.465 1.00 91.06 73 VAL A O 1
ATOM 560 N N . ALA A 1 74 ? 4.378 1.266 -0.504 1.00 86.31 74 ALA A N 1
ATOM 561 C CA . ALA A 1 74 ? 5.642 0.800 0.065 1.00 86.31 74 ALA A CA 1
ATOM 562 C C . ALA A 1 74 ? 6.332 1.898 0.893 1.00 86.31 74 ALA A C 1
ATOM 564 O O . ALA A 1 74 ? 6.775 1.657 2.011 1.00 86.31 74 ALA A O 1
ATOM 565 N N . PHE A 1 75 ? 6.369 3.139 0.408 1.00 87.06 75 PHE A N 1
ATOM 566 C CA . PHE A 1 75 ? 6.930 4.251 1.168 1.00 87.06 75 PHE A CA 1
ATOM 567 C C . PHE A 1 75 ? 6.151 4.551 2.450 1.00 87.06 75 PHE A C 1
ATOM 569 O O . PHE A 1 75 ? 6.784 4.829 3.460 1.00 87.06 75 PHE A O 1
ATOM 576 N N . SER A 1 76 ? 4.819 4.492 2.457 1.00 88.19 76 SER A N 1
ATOM 577 C CA . SER A 1 76 ? 4.003 4.696 3.664 1.00 88.19 76 SER A CA 1
ATOM 578 C C . SER A 1 76 ? 4.232 3.585 4.681 1.00 88.19 76 SER A C 1
ATOM 580 O O . SER A 1 76 ? 4.380 3.847 5.868 1.00 88.19 76 SER A O 1
ATOM 582 N N . LEU A 1 77 ? 4.407 2.358 4.200 1.00 84.75 77 LEU A N 1
ATOM 583 C CA . LEU A 1 77 ? 4.769 1.223 5.022 1.00 84.75 77 LEU A CA 1
ATOM 584 C C . LEU A 1 77 ? 6.082 1.427 5.756 1.00 84.75 77 LEU A C 1
ATOM 586 O O . LEU A 1 77 ? 6.235 1.103 6.934 1.00 84.75 77 LEU A O 1
ATOM 590 N N . ILE A 1 78 ? 7.022 1.986 5.006 1.00 82.00 78 ILE A N 1
ATOM 591 C CA . ILE A 1 78 ? 8.313 2.416 5.473 1.00 82.00 78 ILE A CA 1
ATOM 592 C C . ILE A 1 78 ? 8.117 3.610 6.388 1.00 82.00 78 ILE A C 1
ATOM 594 O O . ILE A 1 78 ? 8.129 3.468 7.591 1.00 82.00 78 ILE A O 1
ATOM 598 N N . SER A 1 79 ? 7.898 4.804 5.900 1.00 81.81 79 SER A N 1
ATOM 599 C CA . SER A 1 79 ? 7.827 6.008 6.722 1.00 81.81 79 SER A CA 1
ATOM 600 C C . SER A 1 79 ? 6.848 5.970 7.919 1.00 81.81 79 SER A C 1
ATOM 602 O O . SER A 1 79 ? 7.181 6.543 8.961 1.00 81.81 79 SER A O 1
ATOM 604 N N . ARG A 1 80 ? 5.696 5.292 7.813 1.00 86.69 80 ARG A N 1
ATOM 605 C CA . ARG A 1 80 ? 4.549 5.366 8.743 1.00 86.69 80 ARG A CA 1
ATOM 606 C C . ARG A 1 80 ? 3.819 4.010 8.897 1.00 86.69 80 ARG A C 1
ATOM 608 O O . ARG A 1 80 ? 2.641 3.906 8.574 1.00 86.69 80 ARG A O 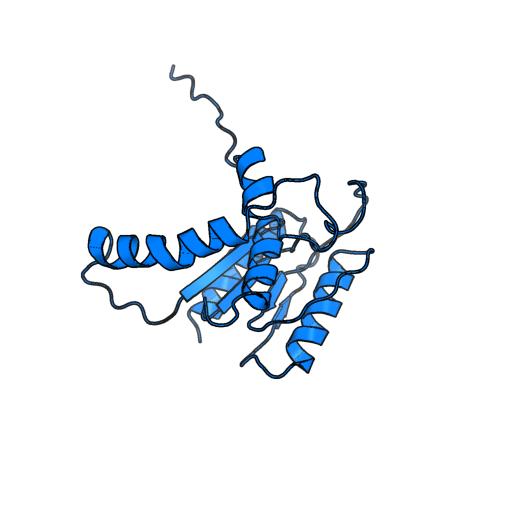1
ATOM 615 N N . PRO A 1 81 ? 4.458 2.963 9.450 1.00 84.25 81 PRO A N 1
ATOM 616 C CA . PRO A 1 81 ? 3.921 1.593 9.446 1.00 84.25 81 PRO A CA 1
ATOM 617 C C . PRO A 1 81 ? 2.600 1.399 10.213 1.00 84.25 81 PRO A C 1
ATOM 619 O O . PRO A 1 81 ? 1.942 0.378 10.022 1.00 84.25 81 PRO A O 1
ATOM 622 N N . ALA A 1 82 ? 2.220 2.344 11.078 1.00 84.31 82 ALA A N 1
ATOM 623 C CA . ALA A 1 82 ? 0.975 2.311 11.846 1.00 84.31 82 ALA A CA 1
ATOM 624 C C . ALA A 1 82 ? -0.191 3.057 11.169 1.00 84.31 82 ALA A C 1
ATOM 626 O O . ALA A 1 82 ? -1.274 3.095 11.736 1.00 84.31 82 ALA A O 1
ATOM 627 N N . MET A 1 83 ? 0.028 3.658 9.994 1.00 86.44 83 MET A N 1
ATOM 628 C CA . MET A 1 83 ? -0.979 4.468 9.300 1.00 86.44 83 MET A CA 1
ATOM 629 C C . MET A 1 83 ? -2.133 3.629 8.737 1.00 86.44 83 MET A C 1
ATOM 631 O O . MET A 1 83 ? -3.257 4.106 8.674 1.00 86.44 83 MET A O 1
ATOM 635 N N . PHE A 1 84 ? -1.850 2.389 8.332 1.00 89.62 84 PHE A N 1
ATOM 636 C CA . PHE A 1 84 ? -2.844 1.436 7.844 1.00 89.62 84 PHE A CA 1
ATOM 637 C C . PHE A 1 84 ? -2.653 0.059 8.484 1.00 89.62 84 PHE A C 1
ATOM 639 O O . PHE A 1 84 ? -1.553 -0.310 8.926 1.00 89.62 84 PHE A O 1
ATOM 646 N N . ASP A 1 85 ? -3.719 -0.735 8.472 1.00 88.25 85 ASP A N 1
ATOM 647 C CA . ASP A 1 85 ? -3.695 -2.128 8.891 1.00 88.25 85 ASP A CA 1
ATOM 648 C C . ASP A 1 85 ? -3.205 -3.078 7.814 1.00 88.25 85 ASP A C 1
ATOM 650 O O . ASP A 1 85 ? -2.561 -4.080 8.116 1.00 88.25 85 ASP A O 1
ATOM 654 N N . THR A 1 86 ? -3.463 -2.751 6.556 1.00 87.75 86 THR A N 1
ATOM 655 C CA . THR A 1 86 ? -3.072 -3.590 5.424 1.00 87.75 86 THR A CA 1
ATOM 656 C C . THR A 1 86 ? -2.506 -2.722 4.314 1.00 87.75 86 THR A C 1
ATOM 658 O O . THR A 1 86 ? -3.072 -1.679 3.989 1.00 87.75 86 THR A O 1
ATOM 661 N N . TYR A 1 87 ? -1.389 -3.136 3.709 1.00 89.50 87 TYR A N 1
ATOM 662 C CA . TYR A 1 87 ? -0.826 -2.421 2.569 1.00 89.50 87 TYR A CA 1
ATOM 663 C C . TYR A 1 87 ? -0.640 -3.355 1.376 1.00 89.50 87 TYR A C 1
ATOM 665 O O . TYR A 1 87 ? -0.031 -4.421 1.453 1.00 89.50 87 TYR A O 1
ATOM 673 N N . LEU A 1 88 ? -1.205 -2.929 0.254 1.00 90.56 88 LEU A N 1
ATOM 674 C CA . LEU A 1 88 ? -1.396 -3.703 -0.963 1.00 90.56 88 LEU A CA 1
ATOM 675 C C . LEU A 1 88 ? -0.749 -2.922 -2.116 1.00 90.56 88 LEU A C 1
ATOM 677 O O . LEU A 1 88 ? -1.348 -2.014 -2.705 1.00 90.56 88 LEU A O 1
ATOM 681 N N . ALA A 1 89 ? 0.513 -3.231 -2.406 1.00 88.88 89 ALA A N 1
ATOM 682 C CA . ALA A 1 89 ? 1.300 -2.581 -3.446 1.00 88.88 89 ALA A CA 1
ATOM 683 C C . ALA A 1 89 ? 1.328 -3.446 -4.715 1.00 88.88 89 ALA A C 1
ATOM 685 O O . ALA A 1 89 ? 2.116 -4.380 -4.850 1.00 88.88 89 ALA A O 1
ATOM 686 N N . ALA A 1 90 ? 0.477 -3.119 -5.685 1.00 84.06 90 ALA A N 1
ATOM 687 C CA . ALA A 1 90 ? 0.479 -3.780 -6.985 1.00 84.06 90 ALA A CA 1
ATOM 688 C C . ALA A 1 90 ? 1.573 -3.182 -7.882 1.00 84.06 90 ALA A C 1
ATOM 690 O O . ALA A 1 90 ? 1.625 -1.965 -8.071 1.00 84.06 90 ALA A O 1
ATOM 691 N N . SER A 1 91 ? 2.457 -4.035 -8.404 1.00 75.94 91 SER A N 1
ATOM 692 C CA . SER A 1 91 ? 3.541 -3.687 -9.339 1.00 75.94 91 SER A CA 1
ATOM 693 C C . SER A 1 91 ? 4.229 -2.358 -9.006 1.00 75.94 91 SER A C 1
ATOM 695 O O . SER A 1 91 ? 4.183 -1.415 -9.804 1.00 75.94 91 SER A O 1
ATOM 697 N N . PRO A 1 92 ? 4.783 -2.225 -7.785 1.00 78.75 92 PRO A N 1
ATOM 698 C CA . PRO A 1 92 ? 5.336 -0.967 -7.312 1.00 78.75 92 PRO A CA 1
ATOM 699 C C . PRO A 1 92 ? 6.516 -0.535 -8.186 1.00 78.75 92 PRO A C 1
ATOM 701 O O . PRO A 1 92 ? 7.393 -1.326 -8.519 1.00 78.75 92 PRO A O 1
ATOM 704 N N . ALA A 1 93 ? 6.557 0.752 -8.538 1.00 74.88 93 ALA A N 1
ATOM 705 C CA . ALA A 1 93 ? 7.617 1.326 -9.370 1.00 74.88 93 ALA A CA 1
ATOM 706 C C . ALA A 1 93 ? 8.929 1.535 -8.579 1.00 74.88 93 ALA A C 1
ATOM 708 O O . ALA A 1 93 ? 9.388 2.664 -8.395 1.00 74.88 93 ALA A O 1
ATOM 709 N N . LEU A 1 94 ? 9.529 0.440 -8.105 1.00 67.06 94 LEU A N 1
ATOM 710 C CA . LEU A 1 94 ? 10.753 0.412 -7.294 1.00 67.06 94 LEU A CA 1
ATOM 711 C C . LEU A 1 94 ? 12.039 0.684 -8.110 1.00 67.06 94 LEU A C 1
ATOM 713 O O . LEU A 1 94 ? 13.144 0.685 -7.586 1.00 67.06 94 LEU A O 1
ATOM 717 N N . GLU A 1 95 ? 11.928 0.989 -9.397 1.00 59.47 95 GLU A N 1
ATOM 718 C CA . GLU A 1 95 ? 13.082 1.367 -10.225 1.00 59.47 95 GLU A CA 1
ATOM 719 C C . GLU A 1 95 ? 13.315 2.885 -10.267 1.00 59.47 95 GLU A C 1
ATOM 721 O O . GLU A 1 95 ? 14.353 3.356 -10.731 1.00 59.47 95 GLU A O 1
ATOM 726 N N . TYR A 1 96 ? 12.361 3.683 -9.777 1.00 50.16 96 TYR A N 1
ATOM 727 C CA . TYR A 1 96 ? 12.345 5.136 -9.975 1.00 50.16 96 TYR A CA 1
ATOM 728 C C . TYR A 1 96 ? 13.462 5.903 -9.222 1.00 50.16 96 TYR A C 1
ATOM 730 O O . TYR A 1 96 ? 13.546 7.127 -9.305 1.00 50.16 96 TYR A O 1
ATOM 738 N N . THR A 1 97 ? 14.360 5.217 -8.509 1.00 46.06 97 THR A N 1
ATOM 739 C CA . THR A 1 97 ? 15.400 5.832 -7.663 1.00 46.06 97 THR A CA 1
ATOM 740 C C . THR A 1 97 ? 16.745 6.067 -8.328 1.00 46.06 97 THR A C 1
ATOM 742 O O . THR A 1 97 ? 17.627 6.645 -7.697 1.00 46.06 97 THR A O 1
ATOM 745 N N . SER A 1 98 ? 16.953 5.648 -9.573 1.00 35.44 98 SER A N 1
ATOM 746 C CA . SER A 1 98 ? 18.218 5.933 -10.255 1.00 35.44 98 SER A CA 1
ATOM 747 C C . SER A 1 98 ? 18.016 6.216 -11.736 1.00 35.44 98 SER A C 1
ATOM 749 O O . SER A 1 98 ? 17.797 5.308 -12.528 1.00 35.44 98 SER A O 1
ATOM 751 N N . SER A 1 99 ? 18.144 7.504 -12.069 1.00 36.19 99 SER A N 1
ATOM 752 C CA . SER A 1 99 ? 18.497 8.053 -13.385 1.00 36.19 99 SER A CA 1
ATOM 753 C C . SER A 1 99 ? 17.736 7.512 -14.601 1.00 36.19 99 SER A C 1
ATOM 755 O O . SER A 1 99 ? 18.184 6.565 -15.231 1.00 36.19 99 SER A O 1
ATOM 757 N N . GLY A 1 100 ? 16.694 8.240 -15.018 1.00 39.69 100 GLY A N 1
ATOM 758 C CA . GLY A 1 100 ? 16.238 8.266 -16.413 1.00 39.69 100 GLY A CA 1
ATOM 759 C C . GLY A 1 100 ? 15.540 6.994 -16.901 1.00 39.69 100 GLY A C 1
ATOM 760 O O . GLY A 1 100 ? 16.157 5.966 -17.141 1.00 39.69 100 GLY A O 1
ATOM 761 N N . CYS A 1 101 ? 14.231 7.105 -17.116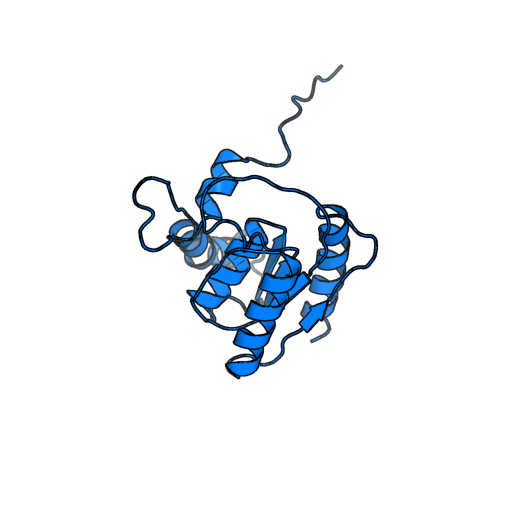 1.00 34.03 101 CYS A N 1
ATOM 762 C CA . CYS A 1 101 ? 13.386 6.075 -17.713 1.00 34.03 101 CYS A CA 1
ATOM 763 C C . CYS A 1 101 ? 13.967 5.532 -19.037 1.00 34.03 101 CYS A C 1
ATOM 765 O O . CYS A 1 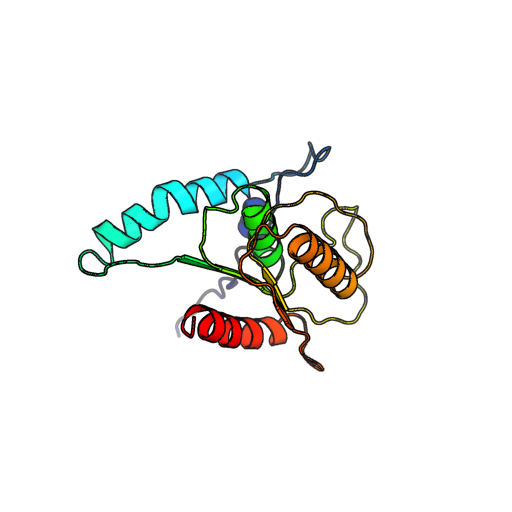101 ? 14.027 6.265 -20.020 1.00 34.03 101 CYS A O 1
ATOM 767 N N . ASN A 1 102 ? 14.336 4.249 -19.067 1.00 29.78 102 ASN A N 1
ATOM 768 C CA . ASN A 1 102 ? 14.463 3.435 -20.278 1.00 29.78 102 ASN A CA 1
ATOM 769 C C . ASN A 1 102 ? 13.924 2.034 -19.946 1.00 29.78 102 ASN A C 1
ATOM 771 O O . ASN A 1 102 ? 14.630 1.208 -19.377 1.00 29.78 102 ASN A O 1
ATOM 775 N N . GLN A 1 103 ? 12.644 1.796 -20.246 1.00 33.91 103 GLN A N 1
ATOM 776 C CA . GLN A 1 103 ? 11.964 0.525 -19.990 1.00 33.91 103 GLN A CA 1
ATOM 777 C C . GLN A 1 103 ? 12.105 -0.414 -21.194 1.00 33.91 103 GLN A C 1
ATOM 779 O O . GLN A 1 103 ? 11.619 -0.098 -22.280 1.00 33.91 103 GLN A O 1
ATOM 784 N N . THR A 1 104 ? 12.683 -1.599 -20.988 1.00 26.58 104 THR A N 1
ATOM 785 C CA . THR A 1 104 ? 12.471 -2.754 -21.872 1.00 26.58 104 THR A CA 1
ATOM 786 C C . THR A 1 104 ? 12.202 -4.027 -21.069 1.00 26.58 104 THR A C 1
ATOM 788 O O . THR A 1 104 ? 13.096 -4.556 -20.421 1.00 26.58 104 THR A O 1
ATOM 791 N N . SER A 1 105 ? 10.961 -4.500 -21.239 1.00 28.59 105 SER A N 1
ATOM 792 C CA . SER A 1 105 ? 10.448 -5.883 -21.265 1.00 28.59 105 SER A CA 1
ATOM 793 C C . SER A 1 105 ? 10.429 -6.776 -20.006 1.00 28.59 105 SER A C 1
ATOM 795 O O . SER A 1 105 ? 11.468 -7.220 -19.534 1.00 28.59 105 SER A O 1
ATOM 797 N N . ASN A 1 106 ? 9.184 -7.186 -19.692 1.00 24.98 106 ASN A N 1
ATOM 798 C CA . ASN A 1 106 ? 8.663 -8.324 -18.907 1.00 24.98 106 ASN A CA 1
ATOM 799 C C . ASN A 1 106 ? 8.511 -8.179 -17.373 1.00 24.98 106 ASN A C 1
ATOM 801 O O . ASN A 1 106 ? 9.479 -8.043 -16.643 1.00 24.98 106 ASN A O 1
ATOM 805 N N . MET A 1 107 ? 7.245 -8.259 -16.921 1.00 32.97 107 MET A N 1
ATOM 806 C CA . MET A 1 107 ? 6.700 -8.140 -15.549 1.00 32.97 107 MET A CA 1
ATOM 807 C C . MET A 1 107 ? 5.712 -9.305 -15.303 1.00 32.97 107 MET A C 1
ATOM 809 O O . MET A 1 107 ? 5.154 -9.780 -16.300 1.00 32.97 107 MET A O 1
ATOM 813 N N . PRO A 1 108 ? 5.506 -9.797 -14.054 1.00 31.83 108 PRO A N 1
ATOM 814 C CA . PRO A 1 108 ? 4.569 -9.187 -13.077 1.00 31.83 108 PRO A CA 1
ATOM 815 C C . PRO A 1 108 ? 4.966 -9.346 -11.581 1.00 31.83 108 PRO A C 1
ATOM 817 O O . PRO A 1 108 ? 5.601 -10.323 -11.207 1.00 31.83 108 PRO A O 1
ATOM 820 N N . ALA A 1 109 ? 4.512 -8.451 -10.688 1.00 33.53 109 ALA A N 1
ATOM 821 C CA . ALA A 1 109 ? 4.537 -8.694 -9.231 1.00 33.53 109 ALA A CA 1
ATOM 822 C C . ALA A 1 109 ? 3.443 -7.901 -8.483 1.00 33.53 109 ALA A C 1
ATOM 824 O O . ALA A 1 109 ? 3.243 -6.711 -8.746 1.00 33.53 109 ALA A O 1
ATOM 825 N N . LEU A 1 110 ? 2.742 -8.547 -7.545 1.00 38.34 110 LEU A N 1
ATOM 826 C CA . LEU A 1 110 ? 1.949 -7.928 -6.476 1.00 38.34 110 LEU A CA 1
ATOM 827 C C . LEU A 1 110 ? 2.655 -8.166 -5.154 1.00 38.34 110 LEU A C 1
ATOM 829 O O . LEU A 1 110 ? 2.871 -9.303 -4.746 1.00 38.34 110 LEU A O 1
ATOM 833 N N . MET A 1 111 ? 2.926 -7.077 -4.458 1.00 44.81 111 MET A N 1
ATOM 834 C CA . MET A 1 111 ? 3.563 -7.074 -3.166 1.00 44.81 111 MET A CA 1
ATOM 835 C C . MET A 1 111 ? 2.569 -6.637 -2.087 1.00 44.81 111 MET A C 1
ATOM 837 O O . MET A 1 111 ? 2.194 -5.468 -2.003 1.00 44.81 111 MET A O 1
ATOM 841 N N . ILE A 1 112 ? 2.148 -7.571 -1.239 1.00 47.19 112 ILE A N 1
ATOM 842 C CA . ILE A 1 112 ? 1.309 -7.298 -0.069 1.00 47.19 112 ILE A CA 1
ATOM 843 C C . ILE A 1 112 ? 2.240 -7.212 1.136 1.00 47.19 112 ILE A C 1
ATOM 845 O O . ILE A 1 112 ? 2.897 -8.189 1.492 1.00 47.19 112 ILE A O 1
ATOM 849 N N . THR A 1 113 ? 2.349 -6.038 1.755 1.00 37.44 113 THR A N 1
ATOM 850 C CA . THR A 1 113 ? 3.245 -5.837 2.901 1.00 37.44 113 THR A CA 1
ATOM 851 C C . THR A 1 113 ? 2.604 -4.983 3.994 1.00 37.44 113 THR A C 1
ATOM 853 O O . THR A 1 113 ? 1.871 -4.055 3.714 1.00 37.44 113 THR A O 1
ATOM 856 N N . ARG A 1 114 ? 2.888 -5.285 5.264 1.00 30.92 114 ARG A N 1
ATOM 857 C CA . ARG A 1 114 ? 2.830 -4.382 6.442 1.00 30.92 114 ARG A CA 1
ATOM 858 C C . ARG A 1 114 ? 4.321 -4.150 6.850 1.00 30.92 114 ARG A C 1
ATOM 860 O O . ARG A 1 114 ? 5.084 -5.052 6.572 1.00 30.92 114 ARG A O 1
ATOM 867 N N . GLY A 1 115 ? 4.823 -3.039 7.433 1.00 25.59 115 GLY A N 1
ATOM 868 C CA . GLY A 1 115 ? 6.229 -2.862 7.934 1.00 25.59 115 GLY A CA 1
ATOM 869 C C . GLY A 1 115 ? 7.354 -2.060 7.190 1.00 25.59 115 GLY A C 1
ATOM 870 O O . GLY A 1 115 ? 7.579 -2.176 5.990 1.00 25.59 115 GLY A O 1
ATOM 871 N N . ARG A 1 116 ? 8.183 -1.325 7.969 1.00 26.80 116 ARG A N 1
ATOM 872 C CA . ARG A 1 116 ? 9.202 -0.328 7.529 1.00 26.80 116 ARG A CA 1
ATOM 873 C C . ARG A 1 116 ? 10.650 -0.800 7.293 1.00 26.80 116 ARG A C 1
ATOM 875 O O . ARG A 1 116 ? 11.254 -1.306 8.236 1.00 26.80 116 ARG A O 1
ATOM 882 N N . ALA A 1 117 ? 11.267 -0.463 6.143 1.00 30.05 117 ALA A N 1
ATOM 883 C CA . ALA A 1 117 ? 12.726 -0.495 5.873 1.00 30.05 117 ALA A CA 1
ATOM 884 C C . ALA A 1 117 ? 13.211 0.383 4.676 1.00 30.05 117 ALA A C 1
ATOM 886 O O . ALA A 1 117 ? 12.549 0.456 3.653 1.00 30.05 117 ALA A O 1
ATOM 887 N N . ASN A 1 118 ? 14.392 1.018 4.787 1.00 30.22 118 ASN A N 1
ATOM 888 C CA . ASN A 1 118 ? 15.033 1.865 3.757 1.00 30.22 118 ASN A CA 1
ATOM 889 C C . ASN A 1 118 ? 16.208 1.140 3.058 1.00 30.22 118 ASN A C 1
ATOM 891 O O . ASN A 1 118 ? 17.139 0.776 3.772 1.00 30.22 118 ASN A O 1
ATOM 895 N N . TYR A 1 119 ? 16.221 1.032 1.716 1.00 33.88 119 TYR A N 1
ATOM 896 C CA . TYR A 1 119 ? 17.389 1.087 0.790 1.00 33.88 119 TYR A CA 1
ATOM 897 C C . TYR A 1 119 ? 16.938 0.777 -0.663 1.00 33.88 119 TYR A C 1
ATOM 899 O O . TYR A 1 119 ? 16.016 -0.008 -0.834 1.00 33.88 119 TYR A O 1
ATOM 907 N N . PHE A 1 120 ? 17.573 1.351 -1.702 1.00 34.44 120 PHE A N 1
ATOM 908 C CA . PHE A 1 120 ? 17.264 1.103 -3.133 1.00 34.44 120 PHE A CA 1
ATOM 909 C C . PHE A 1 120 ? 18.543 0.869 -3.974 1.00 34.44 120 PHE A C 1
ATOM 911 O O . PHE A 1 120 ? 19.557 1.537 -3.759 1.00 34.44 120 PHE A O 1
ATOM 918 N N . ARG A 1 121 ? 18.485 -0.043 -4.960 1.00 33.12 121 ARG A N 1
ATOM 919 C CA . ARG A 1 121 ? 19.486 -0.297 -6.030 1.00 33.12 121 ARG A CA 1
ATOM 920 C C . ARG A 1 121 ? 18.765 -0.562 -7.367 1.00 33.12 121 ARG A C 1
ATOM 922 O O . ARG A 1 121 ? 17.650 -1.058 -7.308 1.00 33.12 121 ARG A O 1
ATOM 929 N N . PRO A 1 122 ? 19.353 -0.308 -8.555 1.00 36.41 122 PRO A N 1
ATOM 930 C CA . PRO A 1 122 ? 18.694 -0.591 -9.835 1.00 36.41 122 PRO A CA 1
ATOM 931 C C . PRO A 1 122 ? 18.931 -2.011 -10.358 1.00 36.41 122 PRO A C 1
ATOM 933 O O . PRO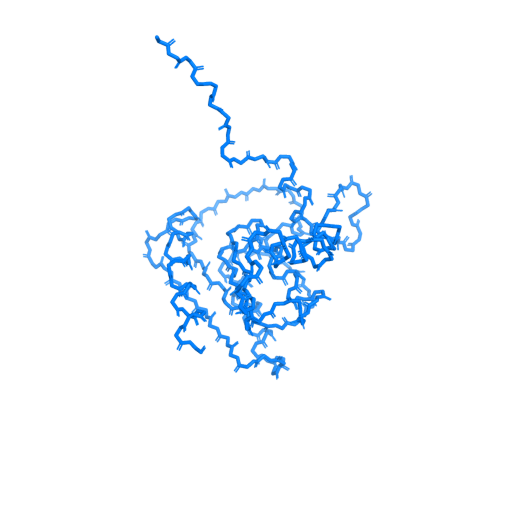 A 1 122 ? 20.083 -2.444 -10.385 1.00 36.41 122 PRO A O 1
ATOM 936 N N . LEU A 1 123 ? 17.834 -2.652 -10.796 1.00 37.53 123 LEU A N 1
ATOM 937 C CA . LEU A 1 123 ? 17.609 -3.594 -11.916 1.00 37.53 123 LEU A CA 1
ATOM 938 C C . LEU A 1 123 ? 16.395 -4.499 -11.574 1.00 37.53 123 LEU A C 1
ATOM 940 O O . LEU A 1 123 ? 16.505 -5.286 -10.644 1.00 37.53 123 LEU A O 1
ATOM 944 N N . GLY A 1 124 ? 15.294 -4.403 -12.339 1.00 52.03 124 GLY A N 1
ATOM 945 C CA . GLY A 1 124 ? 14.214 -5.402 -12.415 1.00 52.03 124 GLY A CA 1
ATOM 946 C C . GLY A 1 124 ? 13.078 -5.283 -11.383 1.00 52.03 124 GLY A C 1
ATOM 947 O O . GLY A 1 124 ? 13.265 -5.534 -10.196 1.00 52.03 124 GLY A O 1
ATOM 948 N N . MET A 1 125 ? 11.859 -4.944 -11.834 1.00 57.53 125 MET A N 1
ATOM 949 C CA . MET A 1 125 ? 10.678 -4.824 -10.959 1.00 57.53 125 MET A CA 1
ATOM 950 C C . MET A 1 125 ? 10.380 -6.104 -10.164 1.00 57.53 125 MET A C 1
ATOM 952 O O . MET A 1 125 ? 9.967 -6.010 -9.007 1.00 57.53 125 MET A O 1
ATOM 956 N N . THR A 1 126 ? 10.577 -7.283 -10.760 1.00 58.53 126 THR A N 1
ATOM 957 C CA . THR A 1 126 ? 10.374 -8.563 -10.070 1.00 58.53 126 THR A CA 1
ATOM 958 C C . THR A 1 126 ? 11.394 -8.714 -8.946 1.00 58.53 126 THR A C 1
ATOM 960 O O . THR A 1 126 ? 11.016 -8.892 -7.792 1.00 58.53 126 THR A O 1
ATOM 963 N N . GLU A 1 127 ? 12.674 -8.541 -9.249 1.00 64.31 127 GLU A N 1
ATOM 964 C CA . GLU A 1 127 ? 13.784 -8.634 -8.305 1.00 64.31 127 GLU A CA 1
ATOM 965 C C . GLU A 1 127 ? 13.622 -7.645 -7.143 1.00 64.31 127 GLU A C 1
ATOM 967 O O . GLU A 1 127 ? 13.792 -8.022 -5.987 1.00 64.31 127 GLU A O 1
ATOM 972 N N . HIS A 1 128 ? 13.182 -6.412 -7.410 1.00 69.69 128 HIS A N 1
ATOM 973 C CA . HIS A 1 128 ? 12.899 -5.428 -6.360 1.00 69.69 128 HIS A CA 1
ATOM 974 C C . HIS A 1 128 ? 11.736 -5.811 -5.452 1.00 69.69 128 HIS A C 1
ATOM 976 O O . HIS A 1 128 ? 11.776 -5.520 -4.256 1.00 69.69 128 HIS A O 1
ATOM 982 N N . CYS A 1 129 ? 10.698 -6.441 -6.002 1.00 69.44 129 CYS A N 1
ATOM 983 C CA . CYS A 1 129 ? 9.583 -6.929 -5.196 1.00 69.44 129 CYS A CA 1
ATOM 984 C C . CYS A 1 129 ? 10.020 -8.098 -4.305 1.00 69.44 129 CYS A C 1
ATOM 986 O O . CYS A 1 129 ? 9.627 -8.134 -3.140 1.00 69.44 129 CYS A O 1
ATOM 988 N N . HIS A 1 130 ? 10.867 -9.000 -4.813 1.00 75.25 130 HIS A N 1
ATOM 989 C CA . HIS A 1 130 ? 11.475 -10.077 -4.021 1.00 75.25 130 HIS A CA 1
ATOM 990 C C . HIS A 1 130 ? 12.387 -9.529 -2.919 1.00 75.25 130 HIS A C 1
ATOM 992 O O . HIS A 1 130 ? 12.212 -9.888 -1.758 1.00 75.25 130 HIS A O 1
ATOM 998 N N . ASP A 1 131 ? 13.282 -8.592 -3.239 1.00 77.94 131 ASP A N 1
ATOM 999 C CA . ASP A 1 131 ? 14.182 -7.970 -2.259 1.00 77.94 131 ASP A CA 1
ATOM 1000 C C . ASP A 1 131 ? 13.401 -7.269 -1.142 1.00 77.94 131 ASP A C 1
ATOM 1002 O O . ASP A 1 131 ? 13.676 -7.454 0.047 1.00 77.94 131 ASP A O 1
ATOM 1006 N N . LEU A 1 132 ? 12.401 -6.457 -1.502 1.00 75.50 132 LEU A N 1
ATOM 1007 C CA . LEU A 1 132 ? 11.586 -5.769 -0.509 1.00 75.50 132 LEU A CA 1
ATOM 1008 C C . LEU A 1 132 ? 10.765 -6.783 0.310 1.00 75.50 132 LEU A C 1
ATOM 1010 O O . LEU A 1 132 ? 10.605 -6.588 1.515 1.00 75.50 132 LEU A O 1
ATOM 1014 N N . PHE A 1 133 ? 10.268 -7.865 -0.303 1.00 80.38 133 PHE A N 1
ATOM 1015 C CA . PHE A 1 133 ? 9.541 -8.928 0.396 1.00 80.38 133 PHE A CA 1
ATOM 1016 C C . PHE A 1 133 ? 10.437 -9.607 1.431 1.00 80.38 133 PHE A C 1
ATOM 1018 O O . PHE A 1 133 ? 10.057 -9.711 2.600 1.00 80.38 133 PHE A O 1
ATOM 1025 N N . ASP A 1 134 ? 11.648 -9.994 1.039 1.00 81.69 134 ASP A N 1
ATOM 1026 C CA . ASP A 1 134 ? 12.621 -10.629 1.921 1.00 81.69 134 ASP A CA 1
ATOM 1027 C C . ASP A 1 134 ? 13.022 -9.705 3.073 1.00 81.69 134 ASP A C 1
ATOM 1029 O O . ASP A 1 134 ? 13.083 -10.143 4.226 1.00 81.69 134 ASP A O 1
ATOM 1033 N N . LEU A 1 135 ? 13.210 -8.407 2.808 1.00 76.62 135 LEU A N 1
ATOM 1034 C CA . LEU A 1 135 ? 13.480 -7.402 3.839 1.00 76.62 135 LEU A CA 1
ATOM 1035 C C . LEU A 1 135 ? 12.326 -7.280 4.842 1.00 76.62 135 LEU A C 1
ATOM 1037 O O . LEU A 1 135 ? 12.549 -7.285 6.059 1.00 76.62 135 LEU A O 1
ATOM 1041 N N . VAL A 1 136 ? 11.091 -7.176 4.350 1.00 75.62 136 VAL A N 1
ATOM 1042 C CA . VAL A 1 136 ? 9.891 -7.051 5.186 1.00 75.62 136 VAL A CA 1
ATOM 1043 C C . VAL A 1 136 ? 9.693 -8.314 6.024 1.00 75.62 136 VAL A C 1
ATOM 1045 O O . VAL A 1 136 ? 9.523 -8.220 7.245 1.00 75.62 136 VAL A O 1
ATOM 1048 N N . LYS A 1 137 ? 9.826 -9.493 5.414 1.00 78.06 137 LYS A N 1
ATOM 1049 C CA . LYS A 1 137 ? 9.736 -10.795 6.084 1.00 78.06 137 LYS A CA 1
ATOM 1050 C C . LYS A 1 137 ? 10.814 -10.970 7.151 1.00 78.06 137 LYS A C 1
ATOM 1052 O O . LYS A 1 137 ? 10.518 -11.383 8.273 1.00 78.06 137 LYS A O 1
ATOM 1057 N N . ALA A 1 138 ? 12.058 -10.606 6.843 1.00 76.75 138 ALA A N 1
ATOM 1058 C CA . ALA A 1 138 ? 13.174 -10.684 7.783 1.00 76.75 138 ALA A CA 1
ATOM 1059 C C . ALA A 1 138 ? 13.012 -9.730 8.976 1.00 76.75 138 ALA A C 1
ATOM 1061 O O . ALA A 1 138 ? 13.490 -10.035 10.070 1.00 76.75 138 ALA A O 1
ATOM 1062 N N . SER A 1 139 ? 12.316 -8.601 8.798 1.00 75.12 139 SER A N 1
ATOM 1063 C CA . SER A 1 139 ? 12.116 -7.610 9.860 1.00 75.12 139 SER A CA 1
ATOM 1064 C C . SER A 1 139 ? 11.325 -8.144 11.060 1.00 75.12 139 SER A C 1
ATOM 1066 O O . SER A 1 139 ? 11.514 -7.649 12.173 1.00 75.12 139 SER A O 1
ATOM 1068 N N . ARG A 1 140 ? 10.434 -9.127 10.843 1.00 72.44 140 ARG A N 1
ATOM 1069 C CA . ARG A 1 140 ? 9.474 -9.663 11.832 1.00 72.44 140 ARG A CA 1
ATOM 1070 C C . ARG A 1 140 ? 8.582 -8.607 12.505 1.00 72.44 140 ARG A C 1
ATOM 1072 O O . ARG A 1 140 ? 8.035 -8.858 13.574 1.00 72.44 140 ARG A O 1
ATOM 1079 N N . LYS A 1 141 ? 8.431 -7.423 11.904 1.00 74.31 141 LYS A N 1
ATOM 1080 C CA . LYS A 1 141 ? 7.596 -6.321 12.429 1.00 74.31 141 LYS A CA 1
ATOM 1081 C C . LYS A 1 141 ? 6.150 -6.360 11.925 1.00 74.31 141 LYS A C 1
ATOM 1083 O O . LYS A 1 141 ? 5.421 -5.385 12.072 1.00 74.31 141 LYS A O 1
ATOM 1088 N N . VAL A 1 142 ? 5.778 -7.446 11.262 1.00 71.62 142 VAL A N 1
ATOM 1089 C CA . VAL A 1 142 ? 4.624 -7.545 10.369 1.00 71.62 142 VAL A CA 1
ATOM 1090 C C . VAL A 1 142 ? 3.957 -8.863 10.701 1.00 71.62 142 VAL A C 1
ATOM 1092 O O . VAL A 1 142 ? 4.655 -9.852 10.929 1.00 71.62 142 VAL A O 1
ATOM 1095 N N . SER A 1 143 ? 2.634 -8.858 10.821 1.00 78.25 143 SER A N 1
ATOM 1096 C CA . SER A 1 143 ? 1.887 -10.054 11.209 1.00 78.25 143 SER A CA 1
ATOM 1097 C C . SER A 1 143 ? 1.885 -11.103 10.103 1.00 78.25 143 SER A C 1
ATOM 1099 O O . SER A 1 143 ? 1.989 -12.287 10.403 1.00 78.25 143 SER A O 1
ATOM 1101 N N . ASP A 1 144 ? 1.806 -10.656 8.849 1.00 81.62 144 ASP A N 1
ATOM 1102 C CA . ASP A 1 144 ? 1.835 -11.505 7.665 1.00 81.62 144 ASP A CA 1
ATOM 1103 C C . ASP A 1 144 ? 2.417 -10.750 6.458 1.00 81.62 144 ASP A C 1
ATOM 1105 O O . ASP A 1 144 ? 2.469 -9.513 6.447 1.00 81.62 144 ASP A O 1
ATOM 1109 N N . VAL A 1 145 ? 2.909 -11.498 5.469 1.00 83.62 145 VAL A N 1
ATOM 1110 C CA . VAL A 1 145 ? 3.483 -10.961 4.232 1.00 83.62 145 VAL A CA 1
ATOM 1111 C C . VAL A 1 145 ? 3.332 -11.951 3.076 1.00 83.62 145 VAL A C 1
ATOM 1113 O O . VAL A 1 145 ? 3.747 -13.107 3.178 1.00 83.62 145 VAL A O 1
ATOM 1116 N N . VAL A 1 146 ? 2.797 -11.474 1.947 1.00 86.00 146 VAL A N 1
ATOM 1117 C CA . VAL A 1 146 ? 2.497 -12.293 0.762 1.00 86.00 146 VAL A CA 1
ATOM 1118 C C . VAL A 1 146 ? 3.050 -11.626 -0.501 1.00 86.00 146 VAL A C 1
ATOM 1120 O O . VAL A 1 146 ? 2.960 -10.410 -0.682 1.00 86.00 146 VAL A O 1
ATOM 1123 N N . LEU A 1 147 ? 3.628 -12.437 -1.386 1.00 83.06 147 LEU A N 1
ATOM 1124 C CA . LEU A 1 147 ? 4.100 -12.034 -2.708 1.00 83.06 147 LEU A CA 1
ATOM 1125 C C . LEU A 1 147 ? 3.449 -12.949 -3.744 1.00 83.06 147 LEU A C 1
ATOM 1127 O O . LEU A 1 147 ? 3.665 -14.159 -3.708 1.00 83.06 147 LEU A O 1
ATOM 1131 N N . ASN A 1 148 ? 2.675 -12.358 -4.655 1.00 79.94 148 ASN A N 1
ATOM 1132 C CA . ASN A 1 148 ? 1.980 -13.083 -5.714 1.00 79.94 148 ASN A CA 1
ATOM 1133 C C . ASN A 1 148 ? 2.459 -12.619 -7.090 1.00 79.94 148 ASN A C 1
ATOM 1135 O O . ASN A 1 148 ? 2.538 -11.422 -7.380 1.00 79.94 148 ASN A O 1
ATOM 1139 N N . GLU A 1 149 ? 2.735 -13.586 -7.961 1.00 74.38 149 GLU A N 1
ATOM 1140 C CA . GLU A 1 149 ? 3.125 -13.355 -9.349 1.00 74.38 149 GLU A CA 1
ATOM 1141 C C . GLU A 1 149 ? 2.030 -13.851 -10.294 1.00 74.38 149 GLU A C 1
ATOM 1143 O O . GLU A 1 149 ? 1.623 -15.012 -10.255 1.00 74.38 149 GLU A O 1
ATOM 1148 N N . TYR A 1 150 ? 1.564 -12.971 -11.180 1.00 66.81 150 TYR A N 1
ATOM 1149 C CA . TYR A 1 150 ? 0.467 -13.272 -12.099 1.00 66.81 150 TYR A CA 1
ATOM 1150 C C . TYR A 1 150 ? 0.986 -13.579 -13.498 1.00 66.81 150 TYR A C 1
ATOM 1152 O O . TYR A 1 150 ? 1.107 -12.693 -14.345 1.00 66.81 150 TYR A O 1
ATOM 1160 N N . ALA A 1 151 ? 1.286 -14.850 -13.755 1.00 64.69 151 ALA A N 1
ATOM 1161 C CA . ALA A 1 151 ? 1.794 -15.293 -15.048 1.00 64.69 151 ALA A CA 1
ATOM 1162 C C . ALA A 1 151 ? 0.883 -14.858 -16.215 1.00 64.69 151 ALA A C 1
ATOM 1164 O O . ALA A 1 151 ? -0.329 -15.072 -16.201 1.00 64.69 151 ALA A O 1
ATOM 1165 N N . GLY A 1 152 ? 1.485 -14.265 -17.249 1.00 59.03 152 GLY A N 1
ATOM 1166 C CA . GLY A 1 152 ? 0.779 -13.845 -18.464 1.00 59.03 152 GLY A CA 1
ATOM 1167 C C . GLY A 1 152 ? 0.007 -12.527 -18.353 1.00 59.03 152 GLY A C 1
ATOM 1168 O O . GLY A 1 152 ? -0.691 -12.172 -19.300 1.00 59.03 152 GLY A O 1
ATOM 1169 N N . GLN A 1 153 ? 0.128 -11.798 -17.240 1.00 57.66 153 GLN A N 1
ATOM 1170 C CA . GLN A 1 153 ? -0.461 -10.468 -17.091 1.00 57.66 153 GLN A CA 1
ATOM 1171 C C . GLN A 1 153 ? 0.568 -9.364 -17.330 1.00 57.66 153 GLN A C 1
ATOM 1173 O O . GLN A 1 153 ? 1.718 -9.466 -16.911 1.00 57.66 153 GLN A O 1
ATOM 1178 N N . ASP A 1 154 ? 0.138 -8.297 -18.001 1.00 58.06 154 ASP A N 1
ATOM 1179 C CA . ASP A 1 154 ? 0.933 -7.080 -18.144 1.00 58.06 154 ASP A CA 1
ATOM 1180 C C . ASP A 1 154 ? 0.733 -6.130 -16.946 1.00 58.06 154 ASP A C 1
ATOM 1182 O O . ASP A 1 154 ? -0.085 -6.369 -16.054 1.00 58.06 154 ASP A O 1
ATOM 1186 N N . HIS A 1 155 ? 1.481 -5.024 -16.933 1.00 63.62 155 HIS A N 1
ATOM 1187 C CA . HIS A 1 155 ? 1.473 -4.024 -15.854 1.00 63.62 155 HIS A CA 1
ATOM 1188 C C . HIS A 1 155 ? 0.093 -3.414 -15.549 1.00 63.62 155 HIS A C 1
ATOM 1190 O O . HIS A 1 155 ? -0.169 -2.959 -14.433 1.00 63.62 155 HIS A O 1
ATOM 1196 N N . ALA A 1 156 ? -0.800 -3.359 -16.538 1.00 64.12 156 ALA A N 1
ATOM 1197 C CA . ALA A 1 156 ? -2.155 -2.853 -16.348 1.00 64.12 156 ALA A CA 1
ATOM 1198 C C . ALA A 1 156 ? -3.120 -3.979 -15.954 1.00 64.12 156 ALA A C 1
ATOM 1200 O O . ALA A 1 156 ? -3.953 -3.788 -15.069 1.00 64.12 156 ALA A O 1
ATOM 1201 N N . GLY A 1 157 ? -2.988 -5.153 -16.573 1.00 63.72 157 GLY A N 1
ATOM 1202 C CA . GLY A 1 157 ? -3.799 -6.338 -16.313 1.00 63.72 157 GLY A CA 1
ATOM 1203 C C . GLY A 1 157 ? -3.638 -6.851 -14.887 1.00 63.72 157 GLY A C 1
ATOM 1204 O O . GLY A 1 157 ? -4.632 -7.175 -14.238 1.00 63.72 157 GLY A O 1
ATOM 1205 N N . VAL A 1 158 ? -2.414 -6.815 -14.356 1.00 68.25 158 VAL A N 1
ATOM 1206 C CA . VAL A 1 158 ? -2.129 -7.214 -12.971 1.00 68.25 158 VAL A CA 1
ATOM 1207 C C . VAL A 1 158 ? -2.816 -6.325 -11.939 1.00 68.25 158 VAL A C 1
ATOM 1209 O O . VAL A 1 158 ? -3.162 -6.795 -10.860 1.00 68.25 158 VAL A O 1
ATOM 1212 N N . ALA A 1 159 ? -3.100 -5.062 -12.271 1.00 72.06 159 ALA A N 1
ATOM 1213 C CA . ALA A 1 159 ? -3.761 -4.148 -11.347 1.00 72.06 159 ALA A CA 1
ATOM 1214 C C . ALA A 1 159 ? -5.170 -4.630 -10.970 1.00 72.06 159 ALA A C 1
ATOM 1216 O O . ALA A 1 159 ? -5.558 -4.517 -9.812 1.00 72.06 159 ALA A O 1
ATOM 1217 N N . ALA A 1 160 ? -5.932 -5.176 -11.923 1.00 80.00 160 ALA A N 1
ATOM 1218 C CA . ALA A 1 160 ? -7.287 -5.663 -11.665 1.00 80.00 160 ALA A CA 1
ATOM 1219 C C . ALA A 1 160 ? -7.287 -6.929 -10.794 1.00 80.00 160 ALA A C 1
ATOM 1221 O O . ALA A 1 160 ? -8.058 -7.019 -9.835 1.00 80.00 160 ALA A O 1
ATOM 1222 N N . SER A 1 161 ? -6.391 -7.872 -11.097 1.00 80.62 161 SER A N 1
ATOM 1223 C CA . SER A 1 161 ? -6.208 -9.095 -10.307 1.00 80.62 161 SER A CA 1
ATOM 1224 C C . SER A 1 161 ? -5.793 -8.760 -8.880 1.00 80.62 161 SER A C 1
ATOM 1226 O O . SER A 1 161 ? -6.430 -9.205 -7.932 1.00 80.62 161 SER A O 1
ATOM 1228 N N . ALA A 1 162 ? -4.801 -7.879 -8.737 1.00 79.94 162 ALA A N 1
ATOM 1229 C CA . ALA A 1 162 ? -4.294 -7.447 -7.446 1.00 79.94 162 ALA A CA 1
ATOM 1230 C C . ALA A 1 162 ? -5.317 -6.673 -6.610 1.00 79.94 162 ALA A C 1
ATOM 1232 O O . ALA A 1 162 ? -5.310 -6.781 -5.389 1.00 79.94 162 ALA A O 1
ATOM 1233 N N . ILE A 1 163 ? -6.190 -5.882 -7.244 1.00 84.50 163 ILE A N 1
ATOM 1234 C CA . ILE A 1 163 ? -7.290 -5.216 -6.536 1.00 84.50 163 ILE A CA 1
ATOM 1235 C C . ILE A 1 163 ? -8.255 -6.252 -5.970 1.00 84.50 163 ILE A C 1
ATOM 1237 O O . ILE A 1 163 ? -8.618 -6.159 -4.804 1.00 84.50 163 ILE A O 1
ATOM 1241 N N . THR A 1 164 ? -8.666 -7.210 -6.798 1.00 87.19 164 THR A N 1
ATOM 1242 C CA . THR A 1 164 ? -9.661 -8.216 -6.409 1.00 87.19 164 THR A CA 1
ATOM 1243 C C . THR A 1 164 ? -9.126 -9.065 -5.262 1.00 87.19 164 THR A C 1
ATOM 1245 O O . THR A 1 164 ? -9.711 -9.086 -4.187 1.00 87.19 164 THR A O 1
ATOM 1248 N N . GLU A 1 165 ? -7.946 -9.652 -5.447 1.00 84.69 165 GLU A N 1
ATOM 1249 C CA . GLU A 1 165 ? -7.326 -10.504 -4.435 1.00 84.69 165 GLU A CA 1
ATOM 1250 C C . GLU A 1 165 ? -6.907 -9.723 -3.185 1.00 84.69 165 GLU A C 1
ATOM 1252 O O . GLU A 1 165 ? -6.991 -10.233 -2.075 1.00 84.69 165 GLU A O 1
ATOM 1257 N N . GLY A 1 166 ? -6.492 -8.463 -3.339 1.00 86.19 166 GLY A N 1
ATOM 1258 C CA . GLY A 1 166 ? -6.154 -7.606 -2.208 1.00 86.19 166 GLY A CA 1
ATOM 1259 C C . GLY A 1 166 ? -7.362 -7.250 -1.338 1.00 86.19 166 GLY A C 1
ATOM 1260 O O . GLY A 1 166 ? -7.215 -7.126 -0.124 1.00 86.19 166 GLY A O 1
ATOM 1261 N N . ILE A 1 167 ? -8.548 -7.091 -1.935 1.00 89.06 167 ILE A N 1
ATOM 1262 C CA . ILE A 1 167 ? -9.794 -6.890 -1.182 1.00 89.06 167 ILE A CA 1
ATOM 1263 C C . ILE A 1 167 ? -10.168 -8.172 -0.444 1.00 89.06 167 ILE A C 1
ATOM 1265 O O . ILE A 1 167 ? -10.452 -8.095 0.747 1.00 89.06 167 ILE A O 1
ATOM 1269 N N . ASP A 1 168 ? -10.116 -9.323 -1.116 1.00 88.56 168 ASP A N 1
ATOM 1270 C CA . ASP A 1 168 ? -10.406 -10.617 -0.488 1.00 88.56 168 ASP A CA 1
ATOM 1271 C C . ASP A 1 168 ? -9.455 -10.860 0.695 1.00 88.56 168 ASP A C 1
ATOM 1273 O O . ASP A 1 168 ? -9.900 -11.112 1.810 1.00 88.56 168 ASP A O 1
ATOM 1277 N N . TYR A 1 169 ? -8.151 -10.635 0.501 1.00 84.50 169 TYR A N 1
ATOM 1278 C CA . TYR A 1 169 ? -7.141 -10.722 1.560 1.00 84.50 169 TYR A CA 1
ATOM 1279 C C . TYR A 1 169 ? -7.429 -9.792 2.749 1.00 84.50 169 TYR A C 1
ATOM 1281 O O . TYR A 1 169 ? -7.157 -10.150 3.889 1.00 84.50 169 TYR A O 1
ATOM 1289 N N . PHE A 1 170 ? -7.949 -8.589 2.500 1.00 86.31 170 PHE A N 1
ATOM 1290 C CA . PHE A 1 170 ? -8.262 -7.630 3.560 1.00 86.31 170 PHE A CA 1
ATOM 1291 C C . PHE A 1 170 ? -9.542 -7.979 4.332 1.00 86.31 170 PHE A C 1
ATOM 1293 O O . PHE A 1 170 ? -9.623 -7.688 5.521 1.00 86.31 170 PHE A O 1
ATOM 1300 N N . VAL A 1 171 ? -10.545 -8.551 3.660 1.00 86.25 171 VAL A N 1
ATOM 1301 C CA . VAL A 1 171 ? -11.861 -8.846 4.250 1.00 86.25 171 VAL A CA 1
ATOM 1302 C C . VAL A 1 171 ? -11.893 -10.207 4.943 1.00 86.25 171 VAL A C 1
ATOM 1304 O O . VAL A 1 171 ? -12.553 -10.341 5.971 1.00 86.25 171 VAL A O 1
ATOM 1307 N N . ASP A 1 172 ? -11.199 -11.205 4.398 1.00 75.81 172 ASP A N 1
ATOM 1308 C CA . ASP A 1 172 ? -11.214 -12.582 4.906 1.00 75.81 172 ASP A CA 1
ATOM 1309 C C . ASP A 1 172 ? -10.302 -12.798 6.132 1.00 75.81 172 ASP A C 1
ATOM 1311 O O . ASP A 1 172 ? -10.118 -13.939 6.571 1.00 75.81 172 ASP A O 1
ATOM 1315 N N . TRP A 1 173 ? -9.739 -11.723 6.695 1.00 53.84 173 TRP A N 1
ATOM 1316 C CA . TRP A 1 173 ? -8.797 -11.752 7.817 1.00 53.84 173 TRP A CA 1
ATOM 1317 C C . TRP A 1 173 ? -9.351 -11.112 9.093 1.00 53.84 173 TRP A C 1
ATOM 1319 O O . TRP A 1 173 ? -9.801 -9.945 9.042 1.00 53.84 173 TRP A O 1
#

pLDDT: mean 72.67, std 20.83, range [24.98, 97.25]

Secondary structure (DSSP, 8-state):
--------SS-HHHHHHHT----TT--SS---HHHHHHHHHHTHHHHIIIII-TT------EEEEETHHHHHHHHHHHH-TTS-SEEEEES--TTTTSS-----S----EEE--S-------S-HHHHHHHHHHHHHHH--SS--EEE--TT--TTHHHHHHHHHHHHHHH--

Radius of gyration: 16.9 Å; chains: 1; bounding box: 44×35×42 Å

Organism: Thermothelomyces thermophilus (strain ATCC 42464 / BCRC 31852 / DSM 1799) (NCBI:txid573729)